Protein AF-A0A392MD59-F1 (afdb_monomer_lite)

pLDDT: mean 83.88, std 16.37, range [29.34, 98.31]

Structure (mmCIF, N/CA/C/O backbone):
data_AF-A0A392MD59-F1
#
_entry.id   AF-A0A392MD59-F1
#
loop_
_atom_site.group_PDB
_atom_site.id
_atom_site.type_symbol
_atom_site.label_atom_id
_atom_site.label_alt_id
_atom_site.label_comp_id
_atom_site.label_asym_id
_atom_site.label_entity_id
_atom_site.label_seq_id
_atom_site.pdbx_PDB_ins_code
_atom_site.Cartn_x
_atom_site.Cartn_y
_atom_site.Cartn_z
_atom_site.occupancy
_atom_site.B_iso_or_equiv
_atom_site.auth_seq_id
_atom_site.auth_comp_id
_atom_site.auth_asym_id
_atom_site.auth_atom_id
_atom_site.pdbx_PDB_model_num
ATOM 1 N N . MET A 1 1 ? -26.737 -14.362 -8.618 1.00 29.34 1 MET A N 1
ATOM 2 C CA . MET A 1 1 ? -27.613 -14.815 -7.514 1.00 29.34 1 MET A CA 1
ATOM 3 C C . MET A 1 1 ? -26.752 -15.635 -6.556 1.00 29.34 1 MET A C 1
ATOM 5 O O . MET A 1 1 ? -26.352 -16.714 -6.953 1.00 29.34 1 MET A O 1
ATOM 9 N N . GLY A 1 2 ? -26.440 -15.097 -5.362 1.00 46.94 2 GLY A N 1
ATOM 10 C CA . GLY A 1 2 ? -25.697 -15.754 -4.255 1.00 46.94 2 GLY A CA 1
ATOM 11 C C . GLY A 1 2 ? -24.185 -15.953 -4.492 1.00 46.94 2 GLY A C 1
ATOM 12 O O . GLY A 1 2 ? -23.794 -16.196 -5.618 1.00 46.94 2 GLY A O 1
ATOM 13 N N . ALA A 1 3 ? -23.279 -15.863 -3.511 1.00 33.69 3 ALA A N 1
ATOM 14 C CA . ALA A 1 3 ? -23.445 -16.083 -2.075 1.00 33.69 3 ALA A CA 1
ATOM 15 C C . ALA A 1 3 ? -22.540 -15.171 -1.217 1.00 33.69 3 ALA A C 1
ATOM 17 O O . ALA A 1 3 ? -21.359 -14.990 -1.500 1.00 33.69 3 ALA A O 1
ATOM 18 N N . TYR A 1 4 ? -23.109 -14.650 -0.126 1.00 41.16 4 TYR A N 1
ATOM 19 C CA . TYR A 1 4 ? -22.377 -14.046 0.985 1.00 41.16 4 TYR A CA 1
ATOM 20 C C . TYR A 1 4 ? -22.228 -15.112 2.072 1.00 41.16 4 TYR A C 1
ATOM 22 O O . TYR A 1 4 ? -23.237 -15.549 2.629 1.00 41.16 4 TYR A O 1
ATOM 30 N N . LEU A 1 5 ? -21.003 -15.518 2.406 1.00 39.38 5 LEU A N 1
ATOM 31 C CA . LEU A 1 5 ? -20.758 -16.271 3.637 1.00 39.38 5 LEU A CA 1
ATOM 32 C C . LEU A 1 5 ? -20.490 -15.264 4.761 1.00 39.38 5 LEU A C 1
ATOM 34 O O . LEU A 1 5 ? -19.425 -14.650 4.834 1.00 39.38 5 LEU A O 1
ATOM 38 N N . PHE A 1 6 ? -21.496 -15.059 5.615 1.00 39.91 6 PHE A N 1
ATOM 39 C CA . PHE A 1 6 ? -21.353 -14.348 6.884 1.00 39.91 6 PHE A CA 1
ATOM 40 C C . PHE A 1 6 ? -21.002 -15.363 7.974 1.00 39.91 6 PHE A C 1
ATOM 42 O O . PHE A 1 6 ? -21.886 -16.047 8.483 1.00 39.91 6 PHE A O 1
ATOM 49 N N . GLU A 1 7 ? -19.733 -15.443 8.372 1.00 35.12 7 GLU A N 1
ATOM 50 C CA . GLU A 1 7 ? -19.385 -16.114 9.627 1.00 35.12 7 GLU A CA 1
ATOM 51 C C . GLU A 1 7 ? -19.609 -15.145 10.792 1.00 35.12 7 GLU A C 1
ATOM 53 O O . GLU A 1 7 ? -18.860 -14.187 11.007 1.00 35.12 7 GLU A O 1
ATOM 58 N N . SER A 1 8 ? -20.679 -15.386 11.550 1.00 39.16 8 SER A N 1
ATOM 59 C CA . SER A 1 8 ? -20.953 -14.719 12.819 1.00 39.16 8 SER A CA 1
ATOM 60 C C . SER A 1 8 ? -20.084 -15.318 13.928 1.00 39.16 8 SER A C 1
ATOM 62 O O . SER A 1 8 ? -20.477 -16.252 14.621 1.00 39.16 8 SER A O 1
ATOM 64 N N . SER A 1 9 ? -18.899 -14.751 14.108 1.00 36.66 9 SER A N 1
ATOM 65 C CA . SER A 1 9 ? -18.102 -14.823 15.336 1.00 36.66 9 SER A CA 1
ATOM 66 C C . SER A 1 9 ? -17.525 -13.426 15.575 1.00 36.66 9 SER A C 1
ATOM 68 O O . SER A 1 9 ? -17.435 -12.650 14.629 1.00 36.66 9 SER A O 1
ATOM 70 N N . CYS A 1 10 ? -17.199 -13.061 16.817 1.00 41.16 10 CYS A N 1
ATOM 71 C CA . CYS A 1 10 ? -16.962 -11.696 17.331 1.00 41.16 10 CYS A CA 1
ATOM 72 C C . CYS A 1 10 ? -15.984 -10.764 16.558 1.00 41.16 10 CYS A C 1
ATOM 74 O O . CYS A 1 10 ? -15.819 -9.609 16.947 1.00 41.16 10 CYS A O 1
ATOM 76 N N . ALA A 1 11 ? -15.384 -11.201 15.450 1.00 51.94 11 ALA A N 1
ATOM 77 C CA . ALA A 1 11 ? -14.803 -10.365 14.404 1.00 51.94 11 ALA A CA 1
ATOM 78 C C . ALA A 1 11 ? -15.512 -10.675 13.074 1.00 51.94 11 ALA A C 1
ATOM 80 O O . ALA A 1 11 ? -15.216 -11.689 12.448 1.00 51.94 11 ALA A O 1
ATOM 81 N N . ALA A 1 12 ? -16.454 -9.829 12.640 1.00 62.03 12 ALA A N 1
ATOM 82 C CA . ALA A 1 12 ? -17.185 -10.084 11.401 1.00 62.03 12 ALA A CA 1
ATOM 83 C C . ALA A 1 12 ? -16.204 -10.126 10.216 1.00 62.03 12 ALA A C 1
ATOM 85 O O . ALA A 1 12 ? -15.500 -9.145 9.942 1.00 62.03 12 ALA A O 1
ATOM 86 N N . LYS A 1 13 ? -16.158 -11.275 9.540 1.00 66.06 13 LYS A N 1
ATOM 87 C CA . LYS A 1 13 ? -15.439 -11.491 8.284 1.00 66.06 13 LYS A CA 1
ATOM 88 C C . LYS A 1 13 ? -16.473 -11.634 7.173 1.00 66.06 13 LYS A C 1
ATOM 90 O O . LYS A 1 13 ? -17.475 -12.321 7.362 1.00 66.06 13 LYS A O 1
ATOM 95 N N . ALA A 1 14 ? -16.236 -10.988 6.040 1.00 72.56 14 ALA A N 1
ATOM 96 C CA . ALA A 1 14 ? -17.017 -11.189 4.828 1.00 72.56 14 ALA A CA 1
ATOM 97 C C . ALA A 1 14 ? -16.118 -11.776 3.742 1.00 72.56 14 ALA A C 1
ATOM 99 O O . ALA A 1 14 ? -15.049 -11.228 3.461 1.00 72.56 14 ALA A O 1
ATOM 100 N N . TYR A 1 15 ? -16.588 -12.867 3.143 1.00 62.56 15 TYR A N 1
ATOM 101 C CA . TYR A 1 15 ? -16.022 -13.467 1.940 1.00 62.56 15 TYR A CA 1
ATOM 102 C C . TYR A 1 15 ? -17.065 -13.350 0.834 1.00 62.56 15 TYR A C 1
ATOM 104 O O . TYR A 1 15 ? -18.194 -13.826 0.996 1.00 62.56 15 TYR A O 1
ATOM 112 N N . ILE A 1 16 ? -16.712 -12.658 -0.248 1.00 66.81 16 ILE A N 1
ATOM 113 C CA . ILE A 1 16 ? -17.628 -12.363 -1.351 1.00 66.81 16 ILE A CA 1
ATOM 114 C C . ILE A 1 16 ? -16.975 -12.818 -2.651 1.00 66.81 16 ILE A C 1
ATOM 116 O O . ILE A 1 16 ? -15.946 -12.289 -3.048 1.00 66.81 16 ILE A O 1
ATOM 120 N N . ILE A 1 17 ? -17.582 -13.805 -3.304 1.00 50.22 17 ILE A N 1
ATOM 121 C CA . ILE A 1 17 ? -17.002 -14.468 -4.483 1.00 50.22 17 ILE A CA 1
ATOM 122 C C . ILE A 1 17 ? -17.253 -13.663 -5.771 1.00 50.22 17 ILE A C 1
ATOM 124 O O . ILE A 1 17 ? -16.534 -13.823 -6.745 1.00 50.22 17 ILE A O 1
ATOM 128 N N . SER A 1 18 ? -18.276 -12.800 -5.795 1.00 50.50 18 SER A N 1
ATOM 129 C CA . SER A 1 18 ? -18.504 -11.829 -6.872 1.00 50.50 18 SER A CA 1
ATOM 130 C C . SER A 1 18 ? -19.610 -10.841 -6.474 1.00 50.50 18 SER A C 1
ATOM 132 O O . SER A 1 18 ? -20.667 -11.252 -5.986 1.00 50.50 18 SER A O 1
ATOM 134 N N . ILE A 1 19 ? -19.377 -9.541 -6.681 1.00 56.94 19 ILE A N 1
ATOM 135 C CA . ILE A 1 19 ? -20.417 -8.502 -6.739 1.00 56.94 19 ILE A CA 1
ATOM 136 C C . ILE A 1 19 ? -20.231 -7.778 -8.066 1.00 56.94 19 ILE A C 1
ATOM 138 O O . ILE A 1 19 ? -19.218 -7.119 -8.272 1.00 56.94 19 ILE A O 1
ATOM 142 N N . ASP A 1 20 ? -21.232 -7.872 -8.935 1.00 53.69 20 ASP A N 1
ATOM 143 C CA . ASP A 1 20 ? -21.246 -7.211 -10.248 1.00 53.69 20 ASP A CA 1
ATOM 144 C C . ASP A 1 20 ? -21.925 -5.827 -10.204 1.00 53.69 20 ASP A C 1
ATOM 146 O O . ASP A 1 20 ? -22.287 -5.242 -11.223 1.00 53.69 20 ASP A O 1
ATOM 150 N N . ALA A 1 21 ? -22.145 -5.291 -9.002 1.00 55.91 21 ALA A N 1
ATOM 151 C CA . ALA A 1 21 ? -22.874 -4.050 -8.804 1.00 55.91 21 ALA A CA 1
ATOM 152 C C . ALA A 1 21 ? -21.943 -2.927 -8.338 1.00 55.91 21 ALA A C 1
ATOM 154 O O . ALA A 1 21 ? -21.588 -2.806 -7.159 1.00 55.91 21 ALA A O 1
ATOM 155 N N . ARG A 1 22 ? -21.588 -2.072 -9.303 1.00 58.44 22 ARG A N 1
ATOM 156 C CA . ARG A 1 22 ? -21.007 -0.741 -9.092 1.00 58.44 22 ARG A CA 1
ATOM 157 C C . ARG A 1 22 ? -21.769 -0.033 -7.955 1.00 58.44 22 ARG A C 1
ATOM 159 O O . ARG A 1 22 ? -22.995 -0.041 -7.939 1.00 58.44 22 ARG A O 1
ATOM 166 N N . ASP A 1 23 ? -21.052 0.527 -6.984 1.00 64.12 23 ASP A N 1
ATOM 167 C CA . ASP A 1 23 ? -21.573 1.251 -5.802 1.00 64.12 23 ASP A CA 1
ATOM 168 C C . ASP A 1 23 ? -22.261 0.439 -4.678 1.00 64.12 23 ASP A C 1
ATOM 170 O O . ASP A 1 23 ? -22.487 0.973 -3.585 1.00 64.12 23 ASP A O 1
ATOM 174 N N . GLU A 1 24 ? -22.564 -0.851 -4.849 1.00 76.12 24 GLU A N 1
ATOM 175 C CA . GLU A 1 24 ? 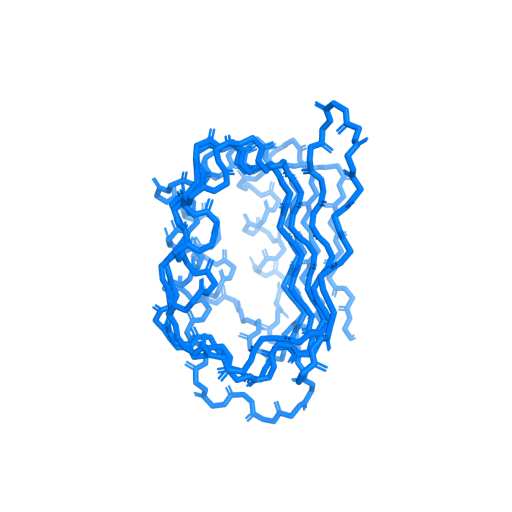-23.138 -1.657 -3.753 1.00 76.12 24 GLU A CA 1
ATOM 176 C C . GLU A 1 24 ? -22.101 -2.048 -2.706 1.00 76.12 24 GLU A C 1
ATOM 178 O O . GLU A 1 24 ? -22.403 -2.050 -1.511 1.00 76.12 24 GLU A O 1
ATOM 183 N N . LEU A 1 25 ? -20.862 -2.298 -3.133 1.00 81.25 25 LEU A N 1
ATOM 184 C CA . LEU A 1 25 ? -19.785 -2.679 -2.227 1.00 81.25 25 LEU A CA 1
ATOM 185 C C . LEU A 1 25 ? -19.470 -1.576 -1.206 1.00 81.25 25 LEU A C 1
ATOM 187 O O . LEU A 1 25 ? -19.365 -1.846 -0.010 1.00 81.25 25 LEU A O 1
ATOM 191 N N . GLY A 1 26 ? -19.364 -0.325 -1.662 1.00 85.75 26 GLY A N 1
ATOM 192 C CA . GLY A 1 26 ? -19.093 0.815 -0.783 1.00 85.75 26 GLY A CA 1
ATOM 193 C C . GLY A 1 26 ? -20.17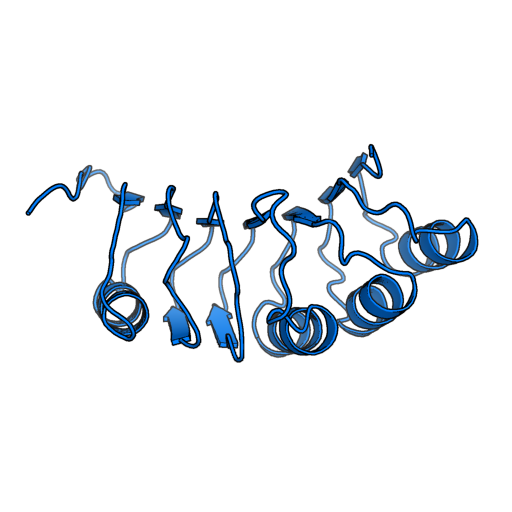7 0.989 0.283 1.00 85.75 26 GLY A C 1
ATOM 194 O O . GLY A 1 26 ? -19.864 1.136 1.466 1.00 85.75 26 GLY A O 1
ATOM 195 N N . ARG A 1 27 ? -21.454 0.888 -0.117 1.00 84.44 27 ARG A N 1
ATOM 196 C CA . ARG A 1 27 ? -22.601 0.948 0.807 1.00 84.44 27 ARG A CA 1
ATOM 197 C C . ARG A 1 27 ? -22.610 -0.222 1.784 1.00 84.44 27 ARG A C 1
ATOM 199 O O . ARG A 1 27 ? -22.733 -0.007 2.985 1.00 84.44 27 ARG A O 1
ATOM 206 N N . PHE A 1 28 ? -22.394 -1.439 1.289 1.00 85.75 28 PHE A N 1
ATOM 207 C CA . PHE A 1 28 ? -22.309 -2.635 2.121 1.00 85.75 28 PHE A CA 1
ATOM 208 C C . PHE A 1 28 ? -21.261 -2.486 3.228 1.00 85.75 28 PHE A C 1
ATOM 210 O O . PHE A 1 28 ? -21.541 -2.757 4.396 1.00 85.75 28 PHE A O 1
ATOM 217 N N . VAL A 1 29 ? -20.059 -2.026 2.878 1.00 88.38 29 VAL A N 1
ATOM 218 C CA . VAL A 1 29 ? -18.975 -1.833 3.849 1.00 88.38 29 VAL A CA 1
ATOM 219 C C . VAL A 1 29 ? -19.304 -0.720 4.844 1.00 88.38 29 VAL A C 1
ATOM 221 O O . VAL A 1 29 ? -19.046 -0.887 6.038 1.00 88.38 29 VAL A O 1
ATOM 224 N N . ALA A 1 30 ? -19.910 0.377 4.385 1.00 88.62 30 ALA A N 1
ATOM 225 C CA . ALA A 1 30 ? -20.317 1.485 5.247 1.00 88.62 30 ALA A CA 1
ATOM 226 C C . ALA A 1 30 ? -21.399 1.075 6.267 1.00 88.62 30 ALA A C 1
ATOM 228 O O . ALA A 1 30 ? -21.338 1.475 7.434 1.00 88.62 30 ALA A O 1
ATOM 229 N N . ASP A 1 31 ? -22.352 0.234 5.860 1.00 88.56 31 ASP A N 1
ATOM 230 C CA . ASP A 1 31 ? -23.441 -0.242 6.721 1.00 88.56 31 ASP A CA 1
ATOM 231 C C . ASP A 1 31 ? -22.957 -1.260 7.763 1.00 88.56 31 ASP A C 1
ATOM 233 O O . ASP A 1 31 ? -23.450 -1.314 8.898 1.00 88.56 31 ASP A O 1
ATOM 237 N N . LYS A 1 32 ? -21.953 -2.072 7.419 1.00 88.00 32 LYS A N 1
ATOM 238 C CA . LYS A 1 32 ? -21.417 -3.121 8.296 1.00 88.00 32 LYS A CA 1
ATOM 239 C C . LYS A 1 32 ? -20.363 -2.563 9.253 1.00 88.00 32 LYS A C 1
ATOM 241 O O . LYS A 1 32 ? -19.185 -2.900 9.190 1.00 88.00 32 LYS A O 1
ATOM 246 N N . ARG A 1 33 ? -20.816 -1.790 10.244 1.00 87.44 33 ARG A N 1
ATOM 247 C CA . ARG A 1 33 ? -19.965 -1.103 11.244 1.00 87.44 33 ARG A CA 1
ATOM 248 C C . ARG A 1 33 ? -19.012 -2.002 12.039 1.00 87.44 33 ARG A C 1
ATOM 250 O O . ARG A 1 33 ? -18.027 -1.496 12.564 1.00 87.44 33 ARG A O 1
ATOM 257 N N . ASN A 1 34 ? -19.255 -3.310 12.110 1.00 89.75 34 ASN A N 1
ATOM 258 C CA . ASN A 1 34 ? -18.393 -4.267 12.816 1.00 89.75 34 ASN A CA 1
ATOM 259 C C . ASN A 1 34 ? -17.512 -5.117 11.884 1.00 89.75 34 ASN A C 1
ATOM 261 O O . ASN A 1 34 ? -16.784 -5.979 12.375 1.00 89.75 34 ASN A O 1
ATOM 265 N N . LEU A 1 35 ? -17.579 -4.903 10.565 1.00 90.75 35 LEU A N 1
ATOM 266 C CA . LEU A 1 35 ? -16.800 -5.656 9.586 1.00 90.75 35 LEU A CA 1
ATOM 267 C C . LEU A 1 35 ? -15.308 -5.362 9.762 1.00 90.75 35 LEU A C 1
ATOM 269 O O . LEU A 1 35 ? -14.865 -4.232 9.586 1.00 90.75 35 LEU A O 1
ATOM 273 N N . LYS A 1 36 ? -14.533 -6.385 10.127 1.00 93.88 36 LYS A N 1
ATOM 274 C CA . LYS A 1 36 ? -13.080 -6.273 10.329 1.00 93.88 36 LYS A CA 1
ATOM 275 C C . LYS A 1 36 ? -12.297 -6.717 9.111 1.00 93.88 36 LYS A C 1
ATOM 277 O O . LYS A 1 36 ? -11.258 -6.138 8.808 1.00 93.88 36 LYS A O 1
ATOM 282 N N . ILE A 1 37 ? -12.798 -7.733 8.423 1.00 93.19 37 ILE A N 1
ATOM 283 C CA . ILE A 1 37 ? -12.103 -8.367 7.312 1.00 93.19 37 ILE A CA 1
ATOM 284 C C . ILE A 1 37 ? -13.066 -8.461 6.140 1.00 93.19 37 ILE A C 1
ATOM 286 O O . ILE A 1 37 ? -14.153 -9.020 6.283 1.00 93.19 37 ILE A O 1
ATOM 290 N N . LEU A 1 38 ? -12.646 -7.939 4.996 1.00 91.38 38 LEU A N 1
ATOM 291 C CA . LEU A 1 38 ? -13.325 -8.106 3.722 1.00 91.38 38 LEU A CA 1
ATOM 292 C C . LEU A 1 38 ? -12.348 -8.765 2.757 1.00 91.38 38 LEU A C 1
ATOM 294 O O . LEU A 1 38 ? -11.276 -8.219 2.504 1.00 91.38 38 LEU A O 1
ATOM 298 N N . LYS A 1 39 ? -12.718 -9.931 2.240 1.00 89.69 39 LYS A N 1
ATOM 299 C CA . LYS A 1 39 ? -11.969 -10.624 1.195 1.00 89.69 39 LYS A CA 1
ATOM 300 C C . LYS A 1 39 ? -12.898 -10.890 0.026 1.00 89.69 39 LYS A C 1
ATOM 302 O O . LYS A 1 39 ? -14.010 -11.384 0.231 1.00 89.69 39 LYS A O 1
ATOM 307 N N . MET A 1 40 ? -12.465 -10.523 -1.168 1.00 85.25 40 MET A N 1
ATOM 308 C CA . MET A 1 40 ? -13.250 -10.699 -2.378 1.00 85.25 40 MET A CA 1
ATOM 309 C C . MET A 1 40 ? -12.375 -11.178 -3.525 1.00 85.25 40 MET A C 1
ATOM 311 O O . MET A 1 40 ? -11.279 -10.662 -3.717 1.00 85.25 40 MET A O 1
ATOM 315 N N . GLU A 1 41 ? -12.899 -12.128 -4.285 1.00 82.94 41 GLU A N 1
ATOM 316 C CA . GLU A 1 41 ? -12.272 -12.677 -5.490 1.00 82.94 41 GLU A CA 1
ATOM 317 C C . GLU A 1 41 ? -13.155 -12.359 -6.700 1.00 82.94 41 GLU A C 1
ATOM 319 O O . GLU A 1 41 ? -14.291 -11.901 -6.529 1.00 82.94 41 GLU A O 1
ATOM 324 N N . GLY A 1 42 ? -12.644 -12.530 -7.922 1.00 77.31 42 GLY A N 1
ATOM 325 C CA . GLY A 1 42 ? -13.429 -12.240 -9.126 1.00 77.31 42 GLY A CA 1
ATOM 326 C C . GLY A 1 42 ? -13.845 -10.768 -9.257 1.00 77.31 42 GLY A C 1
ATOM 327 O O . GLY A 1 42 ? -14.915 -10.474 -9.794 1.00 77.31 42 GLY A O 1
ATOM 328 N N . CYS A 1 43 ? -13.037 -9.827 -8.753 1.00 75.56 43 CYS A N 1
ATOM 329 C CA . CYS A 1 43 ? -13.349 -8.393 -8.720 1.00 75.56 43 CYS A CA 1
ATOM 330 C C . CYS A 1 43 ? -13.119 -7.686 -10.070 1.00 75.56 43 CYS A C 1
ATOM 332 O O . CYS A 1 43 ? -12.588 -6.573 -10.132 1.00 75.56 43 CYS A O 1
ATOM 334 N N . SER A 1 44 ? -13.536 -8.308 -11.169 1.00 72.94 44 SER A N 1
ATOM 335 C CA . SER A 1 44 ? -13.246 -7.842 -12.527 1.00 72.94 44 SER A CA 1
ATOM 336 C C . SER A 1 44 ? -14.003 -6.568 -12.914 1.00 72.94 44 SER A C 1
ATOM 338 O O . SER A 1 44 ? -13.544 -5.831 -13.779 1.00 72.94 44 SER A O 1
ATOM 340 N N . ASN A 1 45 ? -15.130 -6.256 -12.266 1.00 69.88 45 ASN A N 1
ATOM 341 C CA . ASN A 1 45 ? -16.027 -5.190 -12.725 1.00 69.88 45 ASN A CA 1
ATOM 342 C C . ASN A 1 45 ? -16.393 -4.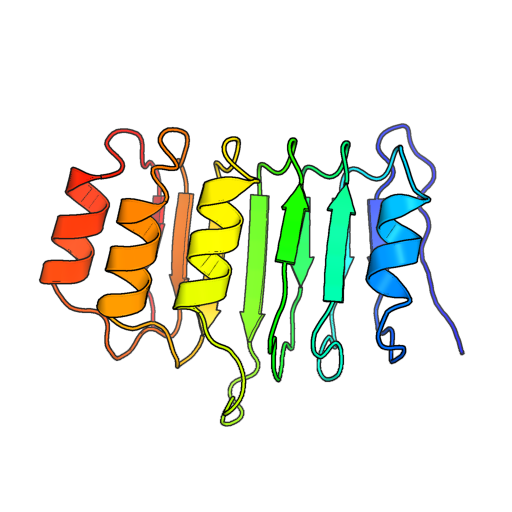151 -11.652 1.00 69.88 45 ASN A C 1
ATOM 344 O O . ASN A 1 45 ? -17.413 -3.467 -11.752 1.00 69.88 45 ASN A O 1
ATOM 348 N N . LEU A 1 46 ? -15.560 -3.999 -10.615 1.00 74.06 46 LEU A N 1
ATOM 349 C CA . LEU A 1 46 ? -15.852 -3.063 -9.522 1.00 74.06 46 LEU A CA 1
ATOM 350 C C . LEU A 1 46 ? -15.885 -1.591 -9.977 1.00 74.06 46 LEU A C 1
ATOM 352 O O . LEU A 1 46 ? -16.619 -0.779 -9.409 1.00 74.06 46 LEU A O 1
ATOM 356 N N . GLY A 1 47 ? -15.108 -1.237 -11.006 1.00 72.69 47 GLY A N 1
ATOM 357 C CA . GLY A 1 47 ? -15.000 0.136 -11.492 1.00 72.69 47 GLY A CA 1
ATOM 358 C C . GLY A 1 47 ? -14.520 1.104 -10.402 1.00 72.69 47 GLY A C 1
ATOM 359 O O . GLY A 1 47 ? -13.649 0.779 -9.600 1.00 72.69 47 GLY A O 1
ATOM 360 N N . GLY A 1 48 ? -15.076 2.319 -10.388 1.00 77.44 48 GLY A N 1
ATOM 361 C CA . GLY A 1 48 ? -14.793 3.311 -9.350 1.00 77.44 48 GLY A CA 1
ATOM 362 C C . GLY A 1 48 ? -15.801 3.239 -8.219 1.00 77.44 48 GLY A C 1
ATOM 363 O O . GLY A 1 48 ? -16.999 3.301 -8.477 1.00 77.44 48 GLY A O 1
ATOM 364 N N . PHE A 1 49 ? -15.312 3.148 -6.984 1.00 79.75 49 PHE A N 1
ATOM 365 C CA . PHE A 1 49 ? -16.134 3.190 -5.780 1.00 79.75 49 PHE A CA 1
ATOM 366 C C . PHE A 1 49 ? -15.366 3.809 -4.609 1.00 79.75 49 PHE A C 1
ATOM 368 O O . PHE A 1 49 ? -14.134 3.866 -4.586 1.00 79.75 49 PHE A O 1
ATOM 375 N N . VAL A 1 50 ? -16.117 4.265 -3.609 1.00 86.38 50 VAL A N 1
ATOM 376 C CA . VAL A 1 50 ? -15.570 4.781 -2.353 1.00 86.38 50 VAL A CA 1
ATOM 377 C C . VAL A 1 50 ? -15.806 3.747 -1.260 1.00 86.38 50 VAL A C 1
ATOM 379 O O . VAL A 1 50 ? -16.948 3.370 -0.993 1.00 86.38 50 VAL A O 1
ATOM 382 N N . LEU A 1 51 ? -14.735 3.299 -0.611 1.00 89.00 51 LEU A N 1
ATOM 383 C CA . LEU A 1 51 ? -14.796 2.342 0.489 1.00 89.00 51 LEU A CA 1
ATOM 384 C C . LEU A 1 51 ? -14.531 3.068 1.811 1.00 89.00 51 LEU A C 1
ATOM 386 O O . LEU A 1 51 ? -13.387 3.335 2.179 1.00 89.00 51 LEU A O 1
ATOM 390 N N . CYS A 1 52 ? -15.609 3.413 2.514 1.00 91.44 52 CYS A N 1
ATOM 391 C CA . CYS A 1 52 ? -15.568 4.094 3.807 1.00 91.44 52 CYS A CA 1
ATOM 392 C C . CYS A 1 52 ? -15.819 3.097 4.942 1.00 91.44 52 CYS A C 1
ATOM 394 O O . CYS A 1 52 ? -16.900 2.516 5.023 1.00 91.44 52 CYS A O 1
ATOM 396 N N . SER A 1 53 ? -14.860 2.935 5.855 1.00 92.75 53 SER A N 1
ATOM 397 C CA . SER A 1 53 ? -15.047 2.109 7.052 1.00 92.75 53 SER A CA 1
ATOM 398 C C . SER A 1 53 ? -14.241 2.616 8.242 1.00 92.75 53 SER A C 1
ATOM 400 O O . SER A 1 53 ? -13.059 2.935 8.140 1.00 92.75 53 SER A O 1
ATOM 402 N N . SER A 1 54 ? -14.865 2.638 9.418 1.00 93.19 54 SER A N 1
ATOM 403 C CA . SER A 1 54 ? -14.187 2.933 10.685 1.00 93.19 54 SER A CA 1
ATOM 404 C C . SER A 1 54 ? -13.7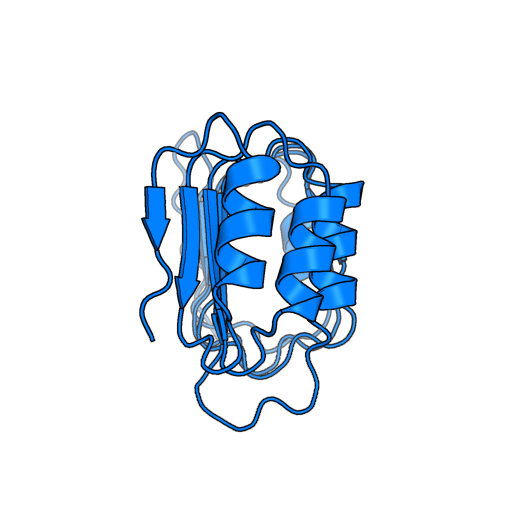17 1.680 11.425 1.00 93.19 54 SER A C 1
ATOM 406 O O . SER A 1 54 ? -13.105 1.796 12.486 1.00 93.19 54 SER A O 1
ATOM 408 N N . SER A 1 55 ? -13.998 0.483 10.906 1.00 94.38 55 SER A N 1
ATOM 409 C CA . SER A 1 55 ? -13.723 -0.781 11.595 1.00 94.38 55 SER A CA 1
ATOM 410 C C . SER A 1 55 ? -12.920 -1.780 10.778 1.00 94.38 55 SER A C 1
ATOM 412 O O . SER A 1 55 ? -12.260 -2.614 11.405 1.00 94.38 55 SER A O 1
ATOM 414 N N . LEU A 1 56 ? -12.933 -1.671 9.446 1.00 95.44 56 LEU A N 1
ATOM 415 C CA . LEU A 1 56 ? -12.208 -2.557 8.546 1.00 95.44 56 LEU A CA 1
ATOM 416 C C . LEU A 1 56 ? -10.700 -2.463 8.799 1.00 95.44 56 LEU A C 1
ATOM 418 O O . LEU A 1 56 ? -10.111 -1.385 8.711 1.00 95.44 56 LEU A O 1
ATOM 422 N N . SER A 1 57 ? -10.092 -3.601 9.126 1.00 96.56 57 SER A N 1
ATOM 423 C CA . SER A 1 57 ? -8.658 -3.743 9.382 1.00 96.56 57 SER A CA 1
ATOM 424 C C . SER A 1 57 ? -7.923 -4.492 8.277 1.00 96.56 57 SER A C 1
ATOM 426 O O . SER A 1 57 ? -6.726 -4.268 8.111 1.00 96.56 57 SER A O 1
ATOM 428 N N . THR A 1 58 ? -8.626 -5.338 7.522 1.00 95.75 58 THR A N 1
ATOM 429 C CA . THR A 1 58 ? -8.053 -6.163 6.453 1.00 95.75 58 THR A CA 1
ATOM 430 C C . THR A 1 58 ? -8.945 -6.110 5.219 1.00 95.75 58 THR A C 1
ATOM 432 O O . THR A 1 58 ? -10.141 -6.400 5.318 1.00 95.75 58 THR A O 1
ATOM 435 N N . LEU A 1 59 ? -8.364 -5.770 4.070 1.00 94.56 59 LEU A N 1
ATOM 436 C CA . LEU A 1 59 ? -9.041 -5.737 2.775 1.00 94.56 59 LEU A CA 1
ATOM 437 C C . LEU A 1 59 ? -8.239 -6.521 1.740 1.00 94.56 59 LEU A C 1
ATOM 439 O O . LEU A 1 59 ? -7.138 -6.098 1.402 1.00 94.56 59 LEU A O 1
ATOM 443 N N . TRP A 1 60 ? -8.785 -7.614 1.216 1.00 93.44 60 TRP A N 1
ATOM 444 C CA . TRP A 1 60 ? -8.185 -8.348 0.100 1.00 93.44 60 TRP A CA 1
ATOM 445 C C . TRP A 1 60 ? -9.136 -8.340 -1.089 1.00 93.44 60 TRP A C 1
ATOM 447 O O . TRP A 1 60 ? -10.307 -8.687 -0.934 1.00 93.44 60 TRP A O 1
ATOM 457 N N . LEU A 1 61 ? -8.630 -7.944 -2.248 1.00 89.50 61 LEU A N 1
ATOM 458 C CA . LEU A 1 61 ? -9.357 -7.935 -3.509 1.00 89.50 61 LEU A CA 1
ATOM 459 C C . LEU A 1 61 ? -8.474 -8.595 -4.572 1.00 89.50 61 LEU A C 1
ATOM 461 O O . LEU A 1 61 ? -7.366 -8.114 -4.811 1.00 89.50 61 LEU A O 1
ATOM 465 N N . SER A 1 62 ? -8.959 -9.661 -5.202 1.00 88.62 62 SER A N 1
ATOM 466 C CA . SER A 1 62 ? -8.255 -10.363 -6.279 1.00 88.62 62 SER A CA 1
ATOM 467 C C . SER A 1 62 ? -9.053 -10.398 -7.581 1.00 88.62 62 SER A C 1
ATOM 469 O O . SER A 1 62 ? -10.240 -10.054 -7.623 1.00 88.62 62 SER A O 1
ATOM 471 N N . ASP A 1 63 ? -8.364 -10.766 -8.663 1.00 86.00 63 ASP A N 1
ATOM 472 C CA . ASP A 1 63 ? -8.854 -10.727 -10.046 1.00 86.00 63 ASP A CA 1
ATOM 473 C C . ASP A 1 63 ? -9.348 -9.337 -10.473 1.00 86.00 63 ASP A C 1
ATOM 475 O O . ASP A 1 63 ? -10.345 -9.181 -11.185 1.00 86.00 63 ASP A O 1
ATOM 479 N N . LEU A 1 64 ? -8.649 -8.293 -10.021 1.00 84.88 64 LEU A N 1
ATOM 480 C CA . LEU A 1 64 ? -8.980 -6.913 -10.354 1.00 84.88 64 LEU A CA 1
ATOM 481 C C . LEU A 1 64 ? -8.611 -6.618 -11.813 1.00 84.88 64 LEU A C 1
ATOM 483 O O . LEU A 1 64 ? -7.434 -6.621 -12.171 1.00 84.88 64 LEU A O 1
ATOM 487 N N . HIS A 1 65 ? -9.601 -6.302 -12.649 1.00 80.25 65 HIS A N 1
ATOM 488 C CA . HIS A 1 65 ? -9.346 -5.890 -14.036 1.00 80.25 65 HIS A CA 1
ATOM 489 C C . HIS A 1 65 ? -9.040 -4.396 -14.145 1.00 80.25 65 HIS A C 1
ATOM 491 O O . HIS A 1 65 ? -8.181 -4.005 -14.918 1.00 80.25 65 HIS A O 1
ATOM 497 N N . SER A 1 66 ? -9.754 -3.550 -13.393 1.00 73.56 66 SER A N 1
ATOM 498 C CA . SER A 1 66 ? -9.556 -2.098 -13.364 1.00 73.56 66 SER A CA 1
ATOM 499 C C . SER A 1 66 ? -10.120 -1.498 -12.080 1.00 73.56 66 SER A C 1
ATOM 501 O O . SER A 1 66 ? -11.171 -1.908 -11.590 1.00 73.56 66 SER A O 1
ATOM 503 N N . LEU A 1 67 ? -9.421 -0.493 -11.558 1.00 70.56 67 LEU A N 1
ATOM 504 C CA . LEU A 1 67 ? -9.759 0.258 -10.353 1.00 70.56 67 LEU A CA 1
ATOM 505 C C . LEU A 1 67 ? -9.747 1.767 -10.631 1.00 70.56 67 LEU A C 1
ATOM 507 O O . LEU A 1 67 ? -9.141 2.565 -9.912 1.00 70.56 67 LEU A O 1
ATOM 511 N N . SER A 1 68 ? -10.403 2.183 -11.713 1.00 69.62 68 SER A N 1
ATOM 512 C CA . SER A 1 68 ? -10.496 3.600 -12.063 1.00 69.62 68 SER A CA 1
ATOM 513 C C . SER A 1 68 ? -11.243 4.380 -10.968 1.00 69.62 68 SER A C 1
ATOM 515 O O . SER A 1 68 ? -12.430 4.141 -10.769 1.00 69.62 68 SER A O 1
ATOM 517 N N . LYS A 1 69 ? -10.603 5.364 -10.321 1.00 74.69 69 LYS A N 1
ATOM 518 C CA . LYS A 1 69 ? -11.224 6.284 -9.335 1.00 74.69 69 LYS A CA 1
ATOM 519 C C . LYS A 1 69 ? -11.675 5.639 -8.015 1.00 74.69 69 LYS A C 1
ATOM 521 O O . LYS A 1 69 ? -12.700 6.029 -7.456 1.00 74.69 69 LYS A O 1
ATOM 526 N N . MET A 1 70 ? -10.919 4.677 -7.495 1.00 80.38 70 MET A N 1
ATOM 527 C CA . MET A 1 70 ? -11.152 4.195 -6.134 1.00 80.38 70 MET A CA 1
ATOM 528 C C . MET A 1 70 ? -10.668 5.164 -5.059 1.00 80.38 70 MET A C 1
ATOM 530 O O . MET A 1 70 ? -9.610 5.780 -5.184 1.00 80.38 70 MET A O 1
ATOM 534 N N . VAL A 1 71 ? -11.417 5.229 -3.958 1.00 86.19 71 VAL A N 1
ATOM 535 C CA . VAL A 1 71 ? -11.028 5.975 -2.757 1.00 86.19 71 VAL A CA 1
ATOM 536 C C . VAL A 1 71 ? -11.191 5.089 -1.529 1.00 86.19 71 VAL A C 1
ATOM 538 O O . VAL A 1 71 ? -12.294 4.645 -1.214 1.00 86.19 71 VAL A O 1
ATOM 541 N N . PHE A 1 72 ? -10.098 4.874 -0.800 1.00 90.06 72 PHE A N 1
ATOM 542 C CA . PHE A 1 72 ? -10.104 4.155 0.470 1.00 90.06 72 PHE A CA 1
ATOM 543 C C . PHE A 1 72 ? -10.154 5.141 1.629 1.00 90.06 72 PHE A C 1
ATOM 545 O O . PHE A 1 72 ? -9.196 5.863 1.869 1.00 90.06 72 PHE A O 1
ATOM 552 N N . ASN A 1 73 ? -11.249 5.143 2.382 1.00 92.56 73 ASN A N 1
ATOM 553 C CA . ASN A 1 73 ? -11.378 5.902 3.620 1.00 92.56 73 ASN A CA 1
ATOM 554 C C . ASN A 1 73 ? -11.533 4.945 4.810 1.00 92.56 73 ASN A C 1
ATOM 556 O O . ASN A 1 73 ? -12.606 4.819 5.406 1.00 92.56 73 ASN A O 1
ATOM 560 N N . CYS A 1 74 ? -10.456 4.209 5.101 1.00 94.19 74 CYS A N 1
ATOM 561 C CA . CYS A 1 74 ? -10.434 3.155 6.114 1.00 94.19 74 CYS A CA 1
ATOM 562 C C . CYS A 1 74 ? -9.413 3.451 7.217 1.00 94.19 74 CYS A C 1
ATOM 564 O O . CYS A 1 74 ? -8.248 3.067 7.127 1.00 94.19 74 CYS A O 1
ATOM 566 N N . THR A 1 75 ? -9.856 4.105 8.292 1.00 93.69 75 THR A N 1
ATOM 567 C CA . THR A 1 75 ? -8.959 4.636 9.342 1.00 93.69 75 THR A CA 1
ATOM 568 C C . THR A 1 75 ? -8.343 3.568 10.251 1.00 93.69 75 THR A C 1
ATOM 570 O O . THR A 1 75 ? -7.395 3.848 10.990 1.00 93.69 75 THR A O 1
ATOM 573 N N . GLN A 1 76 ? -8.875 2.343 10.225 1.00 95.69 76 GLN A N 1
ATOM 574 C CA . GLN A 1 76 ? -8.349 1.196 10.975 1.00 95.69 76 GLN A CA 1
ATOM 575 C C . GLN A 1 76 ? -7.650 0.165 10.089 1.00 95.69 76 GLN A C 1
ATOM 577 O O . GLN A 1 76 ? -7.242 -0.875 10.609 1.00 95.69 76 GLN A O 1
ATOM 582 N N . LEU A 1 77 ? -7.493 0.446 8.789 1.00 97.06 77 LEU A N 1
ATOM 583 C CA . LEU A 1 77 ? -6.891 -0.493 7.852 1.00 97.06 77 LEU A CA 1
ATOM 584 C C . LEU A 1 77 ? -5.424 -0.717 8.219 1.00 97.06 77 LEU A C 1
ATOM 586 O O . LEU A 1 77 ? -4.645 0.230 8.312 1.00 97.06 77 LEU A O 1
ATOM 590 N N . ARG A 1 78 ? -5.075 -1.979 8.460 1.00 97.50 78 ARG A N 1
ATOM 591 C CA . ARG A 1 78 ? -3.714 -2.438 8.765 1.00 97.50 78 ARG A CA 1
ATOM 592 C C . ARG A 1 78 ? -3.138 -3.263 7.631 1.00 97.50 78 ARG A C 1
ATOM 594 O O . ARG A 1 78 ? -1.926 -3.271 7.455 1.00 97.50 78 ARG A O 1
ATOM 601 N N . GLU A 1 79 ? -4.001 -3.926 6.876 1.00 97.81 79 GLU A N 1
ATOM 602 C CA . GLU A 1 79 ? -3.606 -4.826 5.811 1.00 97.81 79 GLU A CA 1
ATOM 603 C C . GLU A 1 79 ? -4.457 -4.611 4.569 1.00 97.81 79 GLU A C 1
ATOM 605 O O . GLU A 1 79 ? -5.691 -4.586 4.643 1.00 97.81 79 GLU A O 1
ATOM 610 N N . ILE A 1 80 ? -3.781 -4.475 3.434 1.00 96.50 80 ILE A N 1
ATOM 611 C CA . ILE A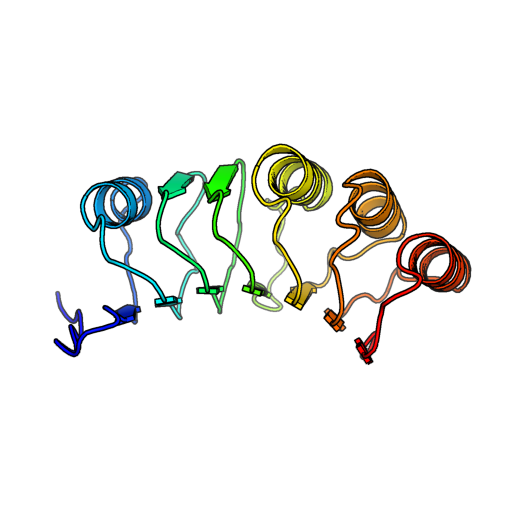 1 80 ? -4.407 -4.398 2.122 1.00 96.50 80 ILE A CA 1
ATOM 612 C C . ILE A 1 80 ? -3.675 -5.321 1.143 1.00 96.50 80 ILE A C 1
ATOM 614 O O . ILE A 1 80 ? -2.447 -5.294 1.071 1.00 96.50 80 ILE A O 1
ATOM 618 N N . SER A 1 81 ? -4.440 -6.130 0.413 1.00 95.81 81 SER A N 1
ATOM 619 C CA . SER A 1 81 ? -3.963 -6.954 -0.699 1.00 95.81 81 SER A CA 1
ATOM 620 C C . SER A 1 81 ? -4.779 -6.624 -1.942 1.00 95.81 81 SER A C 1
ATOM 622 O O . SER A 1 81 ? -6.010 -6.714 -1.901 1.00 95.81 81 SER A O 1
ATOM 624 N N . LEU A 1 82 ? -4.113 -6.196 -3.013 1.00 92.56 82 LEU A N 1
ATOM 625 C CA . LEU A 1 82 ? -4.728 -5.872 -4.299 1.00 92.56 82 LEU A CA 1
ATOM 626 C C . LEU A 1 82 ? -4.030 -6.665 -5.401 1.00 92.56 82 LEU A C 1
ATOM 628 O O . LEU A 1 82 ? -2.905 -6.347 -5.789 1.00 92.56 82 LEU A O 1
ATOM 632 N N . GLU A 1 83 ? -4.713 -7.675 -5.918 1.00 91.56 83 GLU A N 1
ATOM 633 C CA . GLU A 1 83 ? -4.197 -8.543 -6.971 1.00 91.56 83 GLU A CA 1
ATOM 634 C C . GLU A 1 83 ? -4.929 -8.253 -8.279 1.00 91.56 83 GLU A C 1
ATOM 636 O O . GLU A 1 83 ? -6.140 -8.462 -8.408 1.00 91.56 83 GLU A O 1
ATOM 641 N N . PHE A 1 84 ? -4.189 -7.725 -9.251 1.00 89.00 84 PHE A N 1
ATOM 642 C CA . PHE A 1 84 ? -4.716 -7.411 -10.569 1.00 89.00 84 PHE A CA 1
ATOM 643 C C . PHE A 1 84 ? -4.543 -8.590 -11.516 1.00 89.00 84 PHE A C 1
ATOM 645 O O . PHE A 1 84 ? -3.491 -9.225 -11.559 1.00 89.00 84 PHE A O 1
ATOM 652 N N . SER A 1 85 ? -5.574 -8.852 -12.317 1.00 85.38 85 SER A N 1
ATOM 653 C CA . SER A 1 85 ? -5.492 -9.850 -13.380 1.00 85.38 85 SER A CA 1
ATOM 654 C C . SER A 1 85 ? -4.419 -9.446 -14.395 1.00 85.38 85 SER A C 1
ATOM 656 O O . SER A 1 85 ? -4.315 -8.268 -14.732 1.00 85.38 85 SER A O 1
ATOM 658 N N . CYS A 1 86 ? -3.684 -10.413 -14.949 1.00 73.62 86 CYS A N 1
ATOM 659 C CA . CYS A 1 86 ? -2.625 -10.171 -15.940 1.00 73.62 86 CYS A CA 1
ATOM 660 C C . CYS A 1 86 ? -3.124 -9.692 -17.322 1.00 73.62 86 CYS A C 1
ATOM 662 O O . CYS A 1 86 ? -2.330 -9.605 -18.254 1.00 73.62 86 CYS A O 1
ATOM 664 N N . GLN A 1 87 ? -4.424 -9.426 -17.483 1.00 69.38 87 GLN A N 1
ATOM 665 C CA . GLN A 1 87 ? -4.970 -8.789 -18.684 1.00 69.38 87 GLN A CA 1
ATOM 666 C C . GLN A 1 87 ? -4.550 -7.309 -18.707 1.00 69.38 87 GLN A C 1
ATOM 668 O O . GLN A 1 87 ? -4.385 -6.707 -17.645 1.00 69.38 87 GLN A O 1
ATOM 673 N N . GLU A 1 88 ? -4.357 -6.719 -19.892 1.00 56.25 88 GLU A N 1
ATOM 674 C CA . GLU A 1 88 ? -3.939 -5.316 -20.032 1.00 56.25 88 GLU A CA 1
ATOM 675 C C . GLU A 1 88 ? -4.923 -4.369 -19.320 1.00 56.25 88 GLU A C 1
ATOM 677 O O . GLU A 1 88 ? -6.010 -4.049 -19.797 1.00 56.25 88 GLU A O 1
ATOM 682 N N . ASN A 1 89 ? -4.534 -3.932 -18.123 1.00 60.19 89 ASN A N 1
ATOM 683 C CA . ASN A 1 89 ? -5.340 -3.091 -17.254 1.00 60.19 89 ASN A CA 1
ATOM 684 C C . ASN A 1 89 ? -5.187 -1.614 -17.649 1.00 60.19 89 ASN A C 1
ATOM 686 O O . ASN A 1 89 ? -4.427 -0.855 -17.035 1.00 60.19 89 ASN A O 1
ATOM 690 N N . GLU A 1 90 ? -5.917 -1.177 -18.675 1.00 57.72 90 GLU A N 1
ATOM 691 C CA . GLU A 1 90 ? -5.827 0.207 -19.165 1.00 57.72 90 GLU A CA 1
ATOM 692 C C . GLU A 1 90 ? -6.273 1.268 -18.126 1.00 57.72 90 GLU A C 1
ATOM 694 O O . GLU A 1 90 ? -5.853 2.424 -18.196 1.00 57.72 90 GLU A O 1
ATOM 699 N N . GLY A 1 91 ? -7.062 0.914 -17.099 1.00 68.88 91 GLY A N 1
ATOM 700 C CA . GLY A 1 91 ? -7.813 1.900 -16.301 1.00 68.88 91 GLY A CA 1
ATOM 701 C C . GLY A 1 91 ? -7.300 2.264 -14.900 1.00 68.88 91 GLY A C 1
ATOM 702 O O . GLY A 1 91 ? -7.725 3.294 -14.366 1.00 68.88 91 GLY A O 1
ATOM 703 N N . THR A 1 92 ? -6.430 1.468 -14.268 1.00 78.19 92 THR A N 1
ATOM 704 C CA . THR A 1 92 ? -6.003 1.743 -12.879 1.00 78.19 92 THR A CA 1
ATOM 705 C C . THR A 1 92 ? -4.867 2.760 -12.779 1.00 78.19 92 THR A C 1
ATOM 707 O O . THR A 1 92 ? -3.709 2.443 -13.031 1.00 78.19 92 THR A O 1
ATOM 710 N N . ASP A 1 93 ? -5.156 3.954 -12.268 1.00 85.56 93 ASP A N 1
ATOM 711 C CA . ASP A 1 93 ? -4.116 4.875 -11.804 1.00 85.56 93 ASP A CA 1
ATOM 712 C C . ASP A 1 93 ? -3.622 4.479 -10.398 1.00 85.56 93 ASP A C 1
ATOM 714 O O . ASP A 1 93 ? -4.203 4.862 -9.376 1.00 85.56 93 ASP A O 1
ATOM 718 N N . LEU A 1 94 ? -2.546 3.682 -10.352 1.00 88.44 94 LEU A N 1
ATOM 719 C CA . LEU A 1 94 ? -1.926 3.240 -9.098 1.00 88.44 94 LEU A CA 1
ATOM 720 C C . LEU A 1 94 ? -1.400 4.408 -8.256 1.00 88.44 94 LEU A C 1
ATOM 722 O O . LEU A 1 94 ? -1.446 4.319 -7.032 1.00 88.44 94 LEU A O 1
ATOM 726 N N . ILE A 1 95 ? -0.939 5.500 -8.873 1.00 91.12 95 ILE A N 1
ATOM 727 C CA . ILE A 1 95 ? -0.396 6.657 -8.147 1.00 91.12 95 ILE A CA 1
ATOM 728 C C . ILE A 1 95 ? -1.514 7.305 -7.335 1.00 91.12 95 ILE A C 1
ATOM 730 O O . ILE A 1 95 ? -1.422 7.380 -6.109 1.00 91.12 95 ILE A O 1
ATOM 734 N N . THR A 1 96 ? -2.617 7.672 -7.993 1.00 88.88 96 THR A N 1
ATOM 735 C CA . THR A 1 96 ? -3.774 8.284 -7.321 1.00 88.88 96 THR A CA 1
ATOM 736 C C . THR A 1 96 ? -4.340 7.375 -6.222 1.00 88.88 96 THR A C 1
ATOM 738 O O . THR A 1 96 ? -4.727 7.850 -5.148 1.00 88.88 96 THR A O 1
ATOM 741 N N . MET A 1 97 ? -4.371 6.058 -6.460 1.00 89.56 97 MET A N 1
ATOM 742 C CA . MET A 1 97 ? -4.807 5.075 -5.466 1.00 89.56 97 MET A CA 1
ATOM 743 C C . MET A 1 97 ? -3.900 5.074 -4.226 1.00 89.56 97 MET A C 1
ATOM 745 O O . MET A 1 97 ? -4.395 5.149 -3.098 1.00 89.56 97 MET A O 1
ATOM 749 N N . ILE A 1 98 ? -2.582 5.005 -4.427 1.00 92.50 98 ILE A N 1
ATOM 750 C CA . ILE A 1 98 ? -1.581 4.990 -3.355 1.00 92.50 98 ILE A CA 1
ATOM 751 C C . ILE A 1 98 ? -1.617 6.291 -2.549 1.00 92.50 98 ILE A C 1
ATOM 753 O O . ILE A 1 98 ? -1.622 6.255 -1.317 1.00 92.50 98 ILE A O 1
ATOM 757 N N . GLU A 1 99 ? -1.719 7.439 -3.214 1.00 91.12 99 GLU A N 1
ATOM 758 C CA . GLU A 1 99 ? -1.894 8.719 -2.528 1.00 91.12 99 GLU A CA 1
ATOM 759 C C . GLU A 1 99 ? -3.163 8.731 -1.662 1.00 91.12 99 GLU A C 1
ATOM 761 O O . GLU A 1 99 ? -3.167 9.269 -0.552 1.00 91.12 99 GLU A O 1
ATOM 766 N N . GLY A 1 100 ? -4.245 8.112 -2.144 1.00 89.75 100 GLY A N 1
ATOM 767 C CA . GLY A 1 100 ? -5.471 7.908 -1.376 1.00 89.75 100 GLY A CA 1
ATOM 768 C C . GLY A 1 100 ? -5.237 7.108 -0.093 1.00 89.75 100 GLY A C 1
ATOM 769 O O . GLY A 1 100 ? -5.686 7.527 0.976 1.00 89.75 100 GLY A O 1
ATOM 770 N N . LEU A 1 101 ? -4.478 6.009 -0.173 1.00 92.44 101 LEU A N 1
ATOM 771 C CA . LEU A 1 101 ? -4.083 5.225 1.003 1.00 92.44 101 LEU A CA 1
ATOM 772 C C . LEU A 1 101 ? -3.275 6.074 1.995 1.00 92.44 101 LEU A C 1
ATOM 774 O O . LEU A 1 101 ? -3.551 6.035 3.195 1.00 92.44 101 LEU A O 1
ATOM 778 N N . GLY A 1 102 ? -2.341 6.894 1.506 1.00 92.62 102 GLY A N 1
ATOM 779 C CA . GLY A 1 102 ? -1.546 7.811 2.330 1.00 92.62 102 GLY A CA 1
ATOM 780 C C . GLY A 1 102 ? -2.360 8.861 3.081 1.00 92.62 102 GLY A C 1
ATOM 781 O O . GLY A 1 102 ? -1.991 9.258 4.181 1.00 92.62 102 GLY A O 1
ATOM 782 N N . ARG A 1 103 ? -3.497 9.297 2.530 1.00 91.50 103 ARG A N 1
ATOM 783 C CA . ARG A 1 103 ? -4.358 10.302 3.177 1.00 91.50 103 ARG A CA 1
ATOM 784 C C . ARG A 1 103 ? -5.255 9.727 4.272 1.00 91.50 103 ARG A C 1
ATOM 786 O O . ARG A 1 103 ? -5.582 10.440 5.219 1.00 91.50 103 ARG A O 1
ATOM 793 N N . SER A 1 104 ? -5.673 8.468 4.152 1.00 90.12 104 SER A N 1
ATOM 794 C CA . SER A 1 104 ? -6.770 7.927 4.972 1.00 90.12 104 SER A CA 1
ATOM 795 C C . SER A 1 104 ? -6.438 6.642 5.736 1.00 90.12 104 SER A C 1
ATOM 797 O O . SER A 1 104 ? -7.107 6.334 6.724 1.00 90.12 104 SER A O 1
ATOM 799 N N . CYS A 1 105 ? -5.404 5.903 5.331 1.00 94.19 105 CYS A N 1
ATOM 800 C CA . CYS A 1 105 ? -5.055 4.581 5.858 1.00 94.19 105 CYS A CA 1
ATOM 801 C C . CYS A 1 105 ? -3.687 4.583 6.567 1.00 94.19 105 CYS A C 1
ATOM 803 O O . CYS A 1 105 ? -2.866 3.689 6.393 1.00 94.19 105 CYS A O 1
ATOM 805 N N . LEU A 1 106 ? -3.448 5.573 7.432 1.00 93.88 106 LEU A N 1
ATOM 806 C CA . LEU A 1 106 ? -2.164 5.785 8.125 1.00 93.88 106 LEU A CA 1
ATOM 807 C C . LEU A 1 106 ? -1.735 4.649 9.077 1.00 93.88 106 LEU A C 1
ATOM 809 O O . LEU A 1 106 ? -0.608 4.647 9.567 1.00 93.88 106 LEU A O 1
ATOM 813 N N . LYS A 1 107 ? -2.626 3.693 9.371 1.00 96.06 107 LYS A N 1
ATOM 814 C CA . LYS A 1 107 ? -2.342 2.519 10.213 1.00 96.06 107 LYS A CA 1
ATOM 815 C C . LYS A 1 107 ? -1.878 1.296 9.423 1.00 96.06 107 LYS A C 1
ATOM 817 O O . LYS A 1 107 ? -1.712 0.241 10.038 1.00 96.06 107 LYS A O 1
ATOM 822 N N . LEU A 1 108 ? -1.687 1.420 8.108 1.00 97.31 108 LEU A N 1
ATOM 823 C CA . LEU A 1 108 ? -1.208 0.330 7.267 1.00 97.31 108 LEU A CA 1
ATOM 824 C C . LEU A 1 108 ? 0.147 -0.187 7.758 1.00 97.31 108 LEU A C 1
ATOM 826 O O . LEU A 1 108 ? 1.068 0.577 8.045 1.00 97.31 108 LEU A O 1
ATOM 830 N N . GLN A 1 109 ? 0.224 -1.509 7.861 1.00 97.94 109 GLN A N 1
ATOM 831 C CA . GLN A 1 109 ? 1.401 -2.272 8.264 1.00 97.94 109 GLN A CA 1
ATOM 832 C C . GLN A 1 109 ? 1.796 -3.264 7.173 1.00 97.94 109 GLN A C 1
ATOM 834 O O . GLN A 1 109 ? 2.985 -3.476 6.964 1.00 97.94 109 GLN A O 1
ATOM 839 N N . ASN A 1 110 ? 0.814 -3.814 6.457 1.00 98.31 110 ASN A N 1
ATOM 840 C CA . ASN A 1 110 ? 1.015 -4.813 5.419 1.00 98.31 110 ASN A CA 1
ATOM 841 C C . ASN A 1 110 ? 0.372 -4.326 4.118 1.00 98.31 110 ASN A C 1
ATOM 843 O O . ASN A 1 110 ? -0.834 -4.059 4.081 1.00 98.31 110 ASN A O 1
ATOM 847 N N . ILE A 1 111 ? 1.171 -4.204 3.063 1.00 97.94 111 ILE A N 1
ATOM 848 C CA . ILE A 1 111 ? 0.701 -3.868 1.718 1.00 97.94 111 ILE A CA 1
ATOM 849 C C . ILE A 1 111 ? 1.193 -4.944 0.761 1.00 97.94 111 ILE A C 1
ATOM 851 O O . ILE A 1 111 ? 2.397 -5.176 0.661 1.00 97.94 111 ILE A O 1
ATOM 855 N N . HIS A 1 112 ? 0.261 -5.551 0.041 1.00 97.31 112 HIS A N 1
ATOM 856 C CA . HIS A 1 112 ? 0.539 -6.393 -1.111 1.00 97.31 112 HIS A CA 1
ATOM 857 C C . HIS A 1 112 ? -0.160 -5.809 -2.341 1.00 97.31 112 HIS A C 1
ATOM 859 O O . HIS A 1 112 ? -1.361 -5.525 -2.307 1.00 97.31 112 HIS A O 1
ATOM 865 N N . ILE A 1 113 ? 0.595 -5.596 -3.415 1.00 94.31 113 ILE A N 1
ATOM 866 C CA . ILE A 1 113 ? 0.077 -5.170 -4.715 1.00 94.31 113 ILE A CA 1
ATOM 867 C C . ILE A 1 113 ? 0.727 -6.059 -5.771 1.00 94.31 113 ILE A C 1
ATOM 869 O O . ILE A 1 113 ? 1.943 -6.013 -5.935 1.00 94.31 113 ILE A O 1
ATOM 873 N N . ALA A 1 114 ? -0.074 -6.821 -6.511 1.00 93.06 114 ALA A N 1
ATOM 874 C CA . ALA A 1 114 ? 0.382 -7.566 -7.681 1.00 93.06 114 ALA A CA 1
ATOM 875 C C . ALA A 1 114 ? -0.163 -6.892 -8.943 1.00 93.06 114 ALA A C 1
ATOM 877 O O . ALA A 1 114 ? -1.367 -6.939 -9.195 1.00 93.06 114 ALA A O 1
ATOM 878 N N . SER A 1 115 ? 0.688 -6.203 -9.709 1.00 90.50 115 SER A N 1
ATOM 879 C CA . SER A 1 115 ? 0.248 -5.443 -10.886 1.00 90.50 115 SER A CA 1
ATOM 880 C C . SER A 1 115 ? 1.370 -5.186 -11.887 1.00 90.50 115 SER A C 1
ATOM 882 O O . SER A 1 115 ? 2.408 -4.643 -11.523 1.00 90.50 115 SER A O 1
ATOM 884 N N . MET A 1 116 ? 1.083 -5.411 -13.174 1.00 89.25 116 MET A N 1
ATOM 885 C CA . MET A 1 116 ? 1.972 -5.061 -14.296 1.00 89.25 116 MET A CA 1
ATOM 886 C C . MET A 1 116 ? 2.225 -3.550 -14.441 1.00 89.25 116 MET A C 1
ATOM 888 O O . MET A 1 116 ? 3.084 -3.134 -15.208 1.00 89.25 116 MET A O 1
ATOM 892 N N . ARG A 1 117 ? 1.463 -2.704 -13.731 1.00 88.00 117 ARG A N 1
ATOM 893 C CA . ARG A 1 117 ? 1.599 -1.236 -13.763 1.00 88.00 117 ARG A CA 1
ATOM 894 C C . ARG A 1 117 ? 2.490 -0.681 -12.657 1.00 88.00 117 ARG A C 1
ATOM 896 O O . ARG A 1 117 ? 2.605 0.541 -12.519 1.00 88.00 117 ARG A O 1
ATOM 903 N N . LEU A 1 118 ? 3.069 -1.550 -11.832 1.00 91.69 118 LEU A N 1
ATOM 904 C CA . LEU A 1 118 ? 4.024 -1.135 -10.817 1.00 91.69 118 LEU A CA 1
ATOM 905 C C . LEU A 1 118 ? 5.269 -0.566 -11.494 1.00 91.69 118 LEU A C 1
ATOM 907 O O . LEU A 1 118 ? 6.021 -1.271 -12.159 1.00 91.69 118 LEU A O 1
ATOM 911 N N . SER A 1 119 ? 5.471 0.728 -11.281 1.00 92.44 119 SER A N 1
ATOM 912 C CA . SER A 1 119 ? 6.579 1.504 -11.822 1.00 92.44 119 SER A CA 1
ATOM 913 C C . SER A 1 119 ? 7.307 2.243 -10.709 1.00 92.44 119 SER A C 1
ATOM 915 O O . SER A 1 119 ? 6.795 2.408 -9.594 1.00 92.44 119 SER A O 1
ATOM 917 N N . HIS A 1 120 ? 8.487 2.771 -11.028 1.00 94.50 120 HIS A N 1
ATOM 918 C CA . HIS A 1 120 ? 9.218 3.641 -10.110 1.00 94.50 120 HIS A CA 1
ATOM 919 C C . HIS A 1 120 ? 8.365 4.826 -9.609 1.00 94.50 120 HIS A C 1
ATOM 921 O O . HIS A 1 120 ? 8.428 5.181 -8.433 1.00 94.50 120 HIS A O 1
ATOM 927 N N . ALA A 1 121 ? 7.506 5.402 -10.458 1.00 94.25 121 ALA A N 1
ATOM 928 C CA . ALA A 1 121 ? 6.619 6.499 -10.067 1.00 94.25 121 ALA A CA 1
ATOM 929 C C . ALA A 1 121 ? 5.576 6.073 -9.017 1.00 94.25 121 ALA A C 1
ATOM 931 O O . ALA A 1 121 ? 5.319 6.815 -8.068 1.00 94.25 121 ALA A O 1
ATOM 932 N N . ALA A 1 122 ? 5.023 4.860 -9.133 1.00 93.81 122 ALA A N 1
ATOM 933 C CA . ALA A 1 122 ? 4.130 4.304 -8.117 1.00 93.81 122 ALA A CA 1
ATOM 934 C C . ALA A 1 122 ? 4.855 4.107 -6.773 1.00 93.81 122 ALA A C 1
ATOM 936 O O . ALA A 1 122 ? 4.288 4.386 -5.716 1.00 93.81 122 ALA A O 1
ATOM 937 N N . VAL A 1 123 ? 6.131 3.704 -6.799 1.00 96.06 123 VAL A N 1
ATOM 938 C CA . VAL A 1 123 ? 6.958 3.602 -5.586 1.00 96.06 123 VAL A CA 1
ATOM 939 C C . VAL A 1 123 ? 7.218 4.969 -4.959 1.00 96.06 123 VAL A C 1
ATOM 941 O O . VAL A 1 123 ? 7.112 5.096 -3.742 1.00 96.06 123 VAL A O 1
ATOM 944 N N . LEU A 1 124 ? 7.501 6.006 -5.751 1.00 96.38 124 LEU A N 1
ATOM 945 C CA . LEU A 1 124 ? 7.648 7.370 -5.228 1.00 96.38 124 LEU A CA 1
ATOM 946 C C . LEU A 1 124 ? 6.356 7.882 -4.577 1.00 96.38 124 LEU A C 1
ATOM 948 O O . LEU A 1 124 ? 6.402 8.524 -3.529 1.00 96.38 124 LEU A O 1
ATOM 952 N N . ALA A 1 125 ? 5.196 7.565 -5.155 1.00 95.88 125 ALA A N 1
ATOM 953 C CA . ALA A 1 125 ? 3.908 7.873 -4.538 1.00 95.88 125 ALA A CA 1
ATOM 954 C C . ALA A 1 125 ? 3.736 7.138 -3.198 1.00 95.88 125 ALA A C 1
ATOM 956 O O . ALA A 1 125 ? 3.260 7.718 -2.220 1.00 95.88 125 ALA A O 1
ATOM 957 N N . LEU A 1 126 ? 4.170 5.876 -3.129 1.00 95.88 126 LEU A N 1
ATOM 958 C CA . LEU A 1 126 ? 4.112 5.067 -1.912 1.00 95.88 126 LEU A CA 1
ATOM 959 C C . LEU A 1 126 ? 4.983 5.676 -0.814 1.00 95.88 126 LEU A C 1
ATOM 961 O O . LEU A 1 126 ? 4.502 5.924 0.291 1.00 95.88 126 LEU A O 1
ATOM 965 N N . THR A 1 127 ? 6.238 5.999 -1.117 1.00 95.50 127 THR A N 1
ATOM 966 C CA . THR A 1 127 ? 7.155 6.603 -0.142 1.00 95.50 127 THR A CA 1
ATOM 967 C C . THR A 1 127 ? 6.686 7.989 0.307 1.00 95.50 127 THR A C 1
ATOM 969 O O . THR A 1 127 ? 6.785 8.322 1.493 1.00 95.50 127 THR A O 1
ATOM 972 N N . ALA A 1 128 ? 6.068 8.762 -0.591 1.00 95.62 128 ALA A N 1
ATOM 973 C CA . ALA A 1 128 ? 5.425 10.035 -0.270 1.00 95.62 128 ALA A CA 1
ATOM 974 C C . ALA A 1 128 ? 4.163 9.892 0.605 1.00 95.62 128 ALA A C 1
ATOM 976 O O . ALA A 1 128 ? 3.812 10.837 1.311 1.00 95.62 128 ALA A O 1
ATOM 977 N N . ALA A 1 129 ? 3.516 8.721 0.631 1.00 93.69 129 ALA A N 1
ATOM 978 C CA . ALA A 1 129 ? 2.339 8.444 1.459 1.00 93.69 129 ALA A CA 1
ATOM 979 C C . ALA A 1 129 ? 2.640 8.391 2.974 1.00 93.69 129 ALA A C 1
ATOM 981 O O . ALA A 1 129 ? 1.716 8.308 3.779 1.00 93.69 129 ALA A O 1
ATOM 982 N N . GLN A 1 130 ? 3.920 8.430 3.376 1.00 88.12 130 GLN A N 1
ATOM 983 C CA . GLN A 1 130 ? 4.376 8.492 4.775 1.00 88.12 130 GLN A CA 1
ATOM 984 C C . GLN A 1 130 ? 3.762 7.423 5.700 1.00 88.12 130 GLN A C 1
ATOM 986 O O . GLN A 1 130 ? 3.514 7.666 6.882 1.00 88.12 130 GLN A O 1
ATOM 991 N N . LEU A 1 131 ? 3.570 6.206 5.191 1.00 94.19 131 LEU A N 1
ATOM 992 C CA . LEU A 1 131 ? 3.075 5.058 5.957 1.00 94.19 131 LEU A CA 1
ATOM 993 C C . LEU A 1 131 ? 4.160 4.522 6.915 1.00 94.19 131 LEU A C 1
ATOM 995 O O . LEU A 1 131 ? 4.704 3.440 6.734 1.00 94.19 131 LEU A O 1
ATOM 999 N N . ARG A 1 132 ? 4.518 5.298 7.946 1.00 92.06 132 ARG A N 1
ATOM 1000 C CA . ARG A 1 132 ? 5.661 5.026 8.848 1.00 92.06 132 ARG A CA 1
ATOM 1001 C C . ARG A 1 132 ? 5.553 3.720 9.643 1.00 92.06 132 ARG A C 1
ATOM 1003 O O . ARG A 1 132 ? 6.559 3.243 10.161 1.00 92.06 132 ARG A O 1
ATOM 1010 N N . GLY A 1 133 ? 4.343 3.175 9.768 1.00 94.69 133 GLY A N 1
ATOM 1011 C CA . GLY A 1 133 ? 4.069 1.906 10.440 1.00 94.69 133 GLY A CA 1
ATOM 1012 C C . GLY A 1 133 ? 4.217 0.667 9.554 1.00 94.69 133 GLY A C 1
ATOM 1013 O O . GLY A 1 133 ? 3.927 -0.425 10.040 1.00 94.69 133 GLY A O 1
ATOM 1014 N N . LEU A 1 134 ? 4.624 0.822 8.289 1.00 97.56 134 LEU A N 1
ATOM 1015 C CA . LEU A 1 134 ? 4.752 -0.283 7.343 1.00 97.56 134 LEU A CA 1
ATOM 1016 C C . LEU A 1 134 ? 5.833 -1.280 7.791 1.00 97.56 134 LEU A C 1
ATOM 1018 O O . LEU A 1 134 ? 6.958 -0.889 8.099 1.00 97.56 134 LEU A O 1
ATOM 1022 N N . ARG A 1 135 ? 5.468 -2.563 7.823 1.00 97.75 135 ARG A N 1
ATOM 1023 C CA . ARG A 1 135 ? 6.307 -3.708 8.214 1.00 97.75 135 ARG A CA 1
ATOM 1024 C C . ARG A 1 135 ? 6.469 -4.703 7.072 1.00 97.75 135 ARG A C 1
ATOM 1026 O O . ARG A 1 135 ? 7.526 -5.303 6.941 1.00 97.75 135 ARG A O 1
ATOM 1033 N N . MET A 1 136 ? 5.454 -4.849 6.228 1.00 98.12 136 MET A N 1
ATOM 1034 C CA . MET A 1 136 ? 5.487 -5.715 5.057 1.00 98.12 136 MET A CA 1
ATOM 1035 C C . MET A 1 136 ? 5.080 -4.927 3.817 1.00 98.12 136 MET A C 1
ATOM 1037 O O . MET A 1 136 ? 4.015 -4.305 3.787 1.00 98.12 136 MET A O 1
ATOM 1041 N N . LEU A 1 137 ? 5.920 -5.000 2.790 1.00 98.06 137 LEU A N 1
ATOM 1042 C CA . LEU A 1 137 ? 5.648 -4.466 1.466 1.00 98.06 137 LEU A CA 1
ATOM 1043 C C . LEU A 1 137 ? 5.964 -5.535 0.423 1.00 98.06 137 LEU A C 1
ATOM 1045 O O . LEU A 1 137 ? 7.105 -5.973 0.309 1.00 98.06 137 LEU A O 1
ATOM 1049 N N . SER A 1 138 ? 4.955 -5.936 -0.338 1.00 97.69 138 SER A N 1
ATOM 1050 C CA . SER A 1 138 ? 5.088 -6.860 -1.459 1.00 97.69 138 SER A CA 1
ATOM 1051 C C . SER A 1 138 ? 4.546 -6.182 -2.717 1.00 97.69 138 SER A C 1
ATOM 1053 O O . SER A 1 138 ? 3.386 -5.768 -2.754 1.00 97.69 138 SER A O 1
ATOM 1055 N N . LEU A 1 139 ? 5.415 -5.993 -3.708 1.00 95.56 139 LEU A N 1
ATOM 1056 C CA . LEU A 1 139 ? 5.135 -5.356 -4.994 1.00 95.56 139 LEU A CA 1
ATOM 1057 C C . LEU A 1 139 ? 5.494 -6.354 -6.096 1.00 95.56 139 LEU A C 1
ATOM 1059 O O . LEU A 1 139 ? 6.636 -6.396 -6.548 1.00 95.56 139 LEU A O 1
ATOM 1063 N N . VAL A 1 140 ? 4.523 -7.174 -6.493 1.00 92.94 140 VAL A N 1
ATOM 1064 C CA . VAL A 1 140 ? 4.738 -8.308 -7.400 1.00 92.94 140 VAL A CA 1
ATOM 1065 C C . VAL A 1 140 ? 4.352 -7.937 -8.829 1.00 92.94 140 VAL A C 1
ATOM 1067 O O . VAL A 1 140 ? 3.428 -7.149 -9.034 1.00 92.94 140 VAL A O 1
ATOM 1070 N N . LEU A 1 141 ? 5.022 -8.524 -9.826 1.00 87.62 141 LEU A N 1
ATOM 1071 C CA . LEU A 1 141 ? 4.812 -8.238 -11.259 1.00 87.62 141 LEU A CA 1
ATOM 1072 C C . LEU A 1 141 ? 5.263 -6.823 -11.678 1.00 87.62 141 LEU A C 1
ATOM 1074 O O . LEU A 1 141 ? 4.838 -6.301 -12.706 1.00 87.62 141 LEU A O 1
ATOM 1078 N N . GLY A 1 142 ? 6.130 -6.186 -10.887 1.00 83.44 142 GLY A N 1
ATOM 1079 C CA . GLY A 1 142 ? 6.662 -4.854 -11.168 1.00 83.44 142 GLY A CA 1
ATOM 1080 C C . GLY A 1 142 ? 7.885 -4.870 -12.079 1.00 83.44 142 GLY A C 1
ATOM 1081 O O . GLY A 1 142 ? 8.988 -4.572 -11.627 1.00 83.44 142 GLY A O 1
ATOM 1082 N N . SER A 1 143 ? 7.704 -5.169 -13.367 1.00 85.00 143 SER A N 1
ATOM 1083 C CA . SER A 1 143 ? 8.809 -5.223 -14.341 1.00 85.00 143 SER A CA 1
ATOM 1084 C C . SER A 1 143 ? 9.529 -3.885 -14.559 1.00 85.00 143 SER A C 1
ATOM 1086 O O . SER A 1 143 ? 10.652 -3.866 -15.055 1.00 85.00 143 SER A O 1
ATOM 1088 N N . GLU A 1 144 ? 8.900 -2.761 -14.202 1.00 89.69 144 GLU A N 1
ATOM 1089 C CA . GLU A 1 144 ? 9.482 -1.413 -14.296 1.00 89.69 144 GLU A CA 1
ATOM 1090 C C . GLU A 1 144 ? 10.099 -0.919 -12.974 1.00 89.69 144 GLU A C 1
ATOM 1092 O O . GLU A 1 144 ? 10.453 0.260 -12.839 1.00 89.69 144 GLU A O 1
ATOM 1097 N N . LEU A 1 145 ? 10.214 -1.788 -11.966 1.00 92.75 145 LEU A N 1
ATOM 1098 C CA . LEU A 1 145 ? 10.911 -1.457 -10.730 1.00 92.75 145 LEU A CA 1
ATOM 1099 C C . LEU A 1 145 ? 12.427 -1.456 -10.951 1.00 92.75 145 LEU A C 1
ATOM 1101 O O . LEU A 1 145 ? 12.993 -2.258 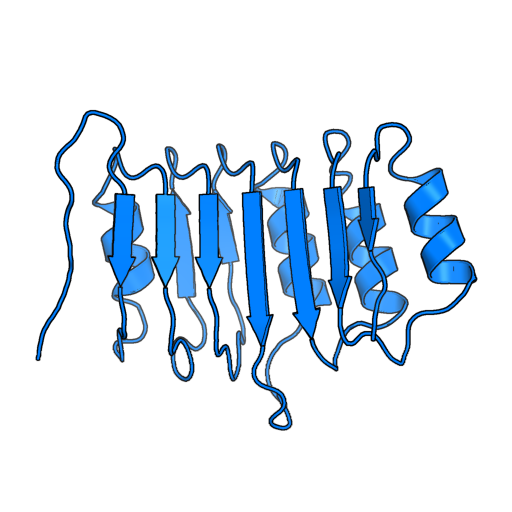-11.685 1.00 92.75 145 LEU A O 1
ATOM 1105 N N . THR A 1 146 ? 13.091 -0.513 -10.293 1.00 93.38 146 THR A N 1
ATOM 1106 C CA . THR A 1 146 ? 14.526 -0.235 -10.453 1.00 93.38 146 THR A CA 1
ATOM 1107 C C . THR A 1 146 ? 15.239 -0.241 -9.107 1.00 93.38 146 THR A C 1
ATOM 1109 O O . THR A 1 146 ? 14.600 -0.076 -8.067 1.00 93.38 146 THR A O 1
ATOM 1112 N N . ASP A 1 147 ? 16.570 -0.289 -9.105 1.00 94.25 147 ASP A N 1
ATOM 1113 C CA . ASP A 1 147 ? 17.378 -0.123 -7.885 1.00 94.25 147 ASP A CA 1
ATOM 1114 C C . ASP A 1 147 ? 17.064 1.187 -7.142 1.00 94.25 147 ASP A C 1
ATOM 1116 O O . ASP A 1 147 ? 17.054 1.236 -5.912 1.00 94.25 147 ASP A O 1
ATOM 1120 N N . ALA A 1 148 ? 16.720 2.250 -7.880 1.00 96.06 148 ALA A N 1
ATOM 1121 C CA . ALA A 1 148 ? 16.267 3.511 -7.294 1.00 96.06 148 ALA A CA 1
ATOM 1122 C C . ALA A 1 148 ? 14.948 3.348 -6.518 1.00 96.06 148 ALA A C 1
ATOM 1124 O O . ALA A 1 148 ? 14.740 4.002 -5.497 1.00 96.06 148 ALA A O 1
ATOM 1125 N N . SER A 1 149 ? 14.070 2.450 -6.969 1.00 95.62 149 SER A N 1
ATOM 1126 C CA . SER A 1 149 ? 12.837 2.086 -6.260 1.00 95.62 149 SER A CA 1
ATOM 1127 C C . SER A 1 149 ? 13.159 1.390 -4.937 1.00 95.62 149 SER A C 1
ATOM 1129 O O . SER A 1 149 ? 12.614 1.760 -3.898 1.00 95.62 149 SER A O 1
ATOM 1131 N N . VAL A 1 150 ? 14.104 0.446 -4.954 1.00 96.00 150 VAL A N 1
ATOM 1132 C CA . VAL A 1 150 ? 14.566 -0.263 -3.750 1.00 96.00 150 VAL A CA 1
ATOM 1133 C C . VAL A 1 150 ? 15.173 0.715 -2.740 1.00 96.00 150 VAL A C 1
ATOM 1135 O O . VAL A 1 150 ? 14.800 0.705 -1.566 1.00 96.00 150 VAL A O 1
ATOM 1138 N N . ALA A 1 151 ? 16.051 1.615 -3.192 1.00 97.00 151 ALA A N 1
ATOM 1139 C CA . ALA A 1 151 ? 16.667 2.636 -2.344 1.00 97.00 151 ALA A CA 1
ATOM 1140 C C . ALA A 1 151 ? 15.630 3.598 -1.728 1.00 97.00 151 ALA A C 1
ATOM 1142 O O . ALA A 1 151 ? 15.714 3.947 -0.544 1.00 97.00 151 ALA A O 1
ATOM 1143 N N . ALA A 1 152 ? 14.618 4.001 -2.504 1.00 96.94 152 ALA A N 1
ATOM 1144 C CA . ALA A 1 152 ? 13.525 4.837 -2.015 1.00 96.94 152 ALA A CA 1
ATOM 1145 C C . ALA A 1 152 ? 12.702 4.127 -0.923 1.00 96.94 152 ALA A C 1
ATOM 1147 O O . ALA A 1 152 ? 12.407 4.729 0.112 1.00 96.94 152 ALA A O 1
ATOM 1148 N N . ILE A 1 153 ? 12.379 2.843 -1.110 1.00 96.75 153 ILE A N 1
ATOM 1149 C CA . ILE A 1 153 ? 11.663 2.025 -0.115 1.00 96.75 153 ILE A CA 1
ATOM 1150 C C . ILE A 1 153 ? 12.490 1.895 1.168 1.00 96.75 153 ILE A C 1
ATOM 1152 O O . ILE A 1 153 ? 11.995 2.222 2.250 1.00 96.75 153 ILE A O 1
ATOM 1156 N N . ALA A 1 154 ? 13.754 1.479 1.050 1.00 95.19 154 ALA A N 1
ATOM 1157 C CA . ALA A 1 154 ? 14.638 1.241 2.190 1.00 95.19 154 ALA A CA 1
ATOM 1158 C C . ALA A 1 154 ? 14.860 2.502 3.042 1.00 95.19 154 ALA A C 1
ATOM 1160 O O . ALA A 1 154 ? 14.894 2.431 4.268 1.00 95.19 154 ALA A O 1
ATOM 1161 N N . SER A 1 155 ? 14.967 3.672 2.406 1.00 95.50 155 SER A N 1
ATOM 1162 C CA . SER A 1 155 ? 15.123 4.949 3.117 1.00 95.50 155 SER A CA 1
ATOM 1163 C C . SER A 1 155 ? 13.831 5.453 3.773 1.00 95.50 155 SER A C 1
ATOM 1165 O O . SER A 1 155 ? 13.884 6.161 4.780 1.00 95.50 155 SER A O 1
ATOM 1167 N N . SER A 1 156 ? 12.666 5.095 3.230 1.00 96.12 156 SER A N 1
ATOM 1168 C CA . SER A 1 156 ? 11.375 5.626 3.687 1.00 96.12 156 SER A CA 1
ATOM 1169 C C . SER A 1 156 ? 10.747 4.814 4.820 1.00 96.12 156 SER A C 1
ATOM 1171 O O . SER A 1 156 ? 10.073 5.391 5.685 1.00 96.12 156 SER A O 1
ATOM 1173 N N . TYR A 1 157 ? 10.991 3.500 4.840 1.00 96.12 157 TYR A N 1
ATOM 1174 C CA . TYR A 1 157 ? 10.404 2.549 5.788 1.00 96.12 157 TYR A CA 1
ATOM 1175 C C . TYR A 1 157 ? 11.479 1.855 6.638 1.00 96.12 157 TYR A C 1
ATOM 1177 O O . TYR A 1 157 ? 11.798 0.691 6.410 1.00 96.12 157 TYR A O 1
ATOM 1185 N N . PRO A 1 158 ? 12.024 2.530 7.666 1.00 93.06 158 PRO A N 1
ATOM 1186 C CA . PRO A 1 158 ? 13.095 1.968 8.496 1.00 93.06 158 PRO A CA 1
ATOM 1187 C C . PRO A 1 158 ? 12.664 0.757 9.344 1.00 93.06 158 PRO A C 1
ATOM 1189 O O . PRO A 1 158 ? 13.518 0.045 9.857 1.00 93.06 158 PRO A O 1
ATOM 1192 N N . ASN A 1 159 ? 11.355 0.531 9.506 1.00 95.38 159 ASN A N 1
ATOM 1193 C CA . ASN A 1 159 ? 10.787 -0.583 10.273 1.00 95.38 159 ASN A CA 1
ATOM 1194 C C . ASN A 1 159 ? 10.287 -1.731 9.377 1.00 95.38 159 ASN A C 1
ATOM 1196 O O . ASN A 1 159 ? 9.521 -2.576 9.841 1.00 95.38 159 ASN A O 1
ATOM 1200 N N . LEU A 1 160 ? 10.651 -1.729 8.091 1.00 97.44 160 LEU A N 1
ATOM 1201 C CA . LEU A 1 160 ? 10.232 -2.767 7.161 1.00 97.44 160 LEU A CA 1
ATOM 1202 C C . LEU A 1 160 ? 10.938 -4.088 7.502 1.00 97.44 160 LEU A C 1
ATOM 1204 O O . LEU A 1 160 ? 12.161 -4.158 7.565 1.00 97.44 160 LEU A O 1
ATOM 1208 N N . GLU A 1 161 ? 10.152 -5.132 7.726 1.00 97.62 161 GLU A N 1
ATOM 1209 C CA . GLU A 1 161 ? 10.601 -6.478 8.095 1.00 97.62 161 GLU A CA 1
ATOM 1210 C C . GLU A 1 161 ? 10.586 -7.429 6.902 1.00 97.62 161 GLU A C 1
ATOM 1212 O O . GLU A 1 161 ? 11.391 -8.356 6.843 1.00 97.62 161 GLU A O 1
ATOM 1217 N N . LEU A 1 162 ? 9.678 -7.200 5.949 1.00 97.50 162 LEU A N 1
ATOM 1218 C CA . LEU A 1 162 ? 9.583 -7.974 4.721 1.00 97.50 162 LEU A CA 1
ATOM 1219 C C . LEU A 1 162 ? 9.422 -7.046 3.519 1.00 97.50 162 LEU A C 1
ATOM 1221 O O . LEU A 1 162 ? 8.495 -6.233 3.467 1.00 97.50 162 LEU A O 1
ATOM 1225 N N . LEU A 1 163 ? 10.316 -7.220 2.550 1.00 97.19 163 LEU A N 1
ATOM 1226 C CA . LEU A 1 163 ? 10.242 -6.619 1.228 1.00 97.19 163 LEU A CA 1
ATOM 1227 C C . LEU A 1 163 ? 10.252 -7.737 0.189 1.00 97.19 163 LEU A C 1
ATOM 1229 O O . LEU A 1 163 ? 11.213 -8.500 0.117 1.00 97.19 163 LEU A O 1
ATOM 1233 N N . ASP A 1 164 ? 9.197 -7.812 -0.608 1.00 96.12 164 ASP A N 1
ATOM 1234 C CA . ASP A 1 164 ? 9.081 -8.737 -1.729 1.00 96.12 164 ASP A CA 1
ATOM 1235 C C . ASP A 1 164 ? 8.852 -7.941 -3.014 1.00 96.12 164 ASP A C 1
ATOM 1237 O O . ASP A 1 164 ? 7.914 -7.155 -3.109 1.00 96.12 164 ASP A O 1
ATOM 1241 N N . LEU A 1 165 ? 9.750 -8.121 -3.975 1.00 94.19 165 LEU A N 1
ATOM 1242 C CA . LEU A 1 165 ? 9.732 -7.470 -5.285 1.00 94.19 165 LEU A CA 1
ATOM 1243 C C . LEU A 1 165 ? 9.785 -8.520 -6.404 1.00 94.19 165 LEU A C 1
ATOM 1245 O O . LEU A 1 165 ? 10.349 -8.272 -7.467 1.00 94.19 165 LEU A O 1
ATOM 1249 N N . SER A 1 166 ? 9.299 -9.732 -6.122 1.00 85.69 166 SER A N 1
ATOM 1250 C CA . SER A 1 166 ? 9.283 -10.824 -7.091 1.00 85.69 166 SER A CA 1
ATOM 1251 C C . SER A 1 166 ? 8.422 -10.482 -8.310 1.00 85.69 166 SER A C 1
ATOM 1253 O O . SER A 1 166 ? 7.409 -9.793 -8.219 1.00 85.69 166 SER A O 1
ATOM 1255 N N . GLY A 1 167 ? 8.831 -10.938 -9.486 1.00 67.00 167 GLY A N 1
ATOM 1256 C CA . GLY A 1 167 ? 8.173 -10.622 -10.751 1.00 67.00 167 GLY A CA 1
ATOM 1257 C C . GLY A 1 167 ? 8.773 -11.428 -11.877 1.00 67.00 167 GLY A C 1
ATOM 1258 O O . GLY A 1 167 ? 10.019 -11.541 -11.898 1.00 67.00 167 GLY A O 1
#

Secondary structure (DSSP, 8-state):
---EEEE-SSSEEEEES----TTHHHHHHHH-TTEEEEEE---TT--S-EEEESS--EEEEEEES--TT-EEEETT--EEEEEE-SS---S--HHHHHHHHHHH-TT--EEEEE-TT-BHHHHHHHHHTT-TT--EEEEES-TB--HHHHHHHHHH-TT--EEE---

InterPro domains:
  IPR032675 Leucine-rich repeat domain superfamily [G3DSA:3.80.10.10] (25-167)
  IPR050648 F-box/Leucine-rich repeat [PTHR13382] (17-167)

Organism: NCBI:txid97028

Radius of gyration: 15.44 Å; chains: 1; bounding box: 45×27×37 Å

Sequence (167 aa):
MGAYLFESSCAAKAYIISIDARDELGRFVADKRNLKILKMEGCSNLGGFVLCSSSLSTLWLSDLHSLSKMVFNCTQLREISLEFSCQENEGTDLITMIEGLGRSCLKLQNIHIASMRLSHAAVLALTAAQLRGLRMLSLVLGSELTDASVAAIASSYPNLELLDLSG

Foldseek 3Di:
DDDWDFDPDQQTETEEADDQDAAPQQVVQDVCQRHAYYAYEPQDRNEEDERAYARHAEYHYEQHLAHAHYAYQYQNHAYYAAYYDPPPNPHHPLLVHLLRCLVHVLNHAEYHYADCPQALSSLVSNLVSLSQNHAYDAYHNPPRDDVVSVVSCCVRHVNHNYYHYYD